Protein AF-A0A8D7A5M5-F1 (afdb_monomer)

Radiu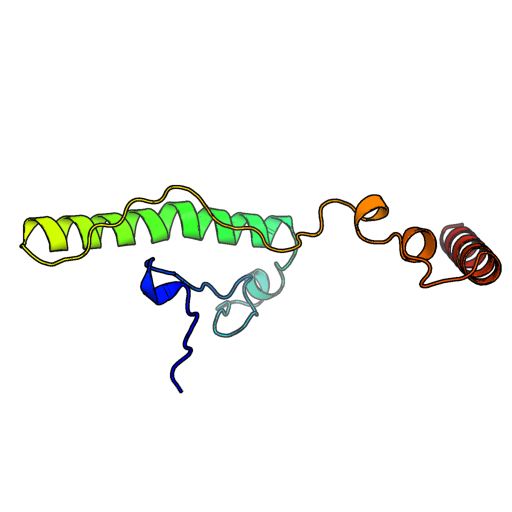s of gyration: 21.8 Å; Cα contacts (8 Å, |Δi|>4): 55; chains: 1; bounding box: 46×29×63 Å

Foldseek 3Di:
DDDPPDPVVPDDDDDDADDAVGDPHHDPDVVLNVPDDPVSRVVSVVCCVPPVVVVVQVVQVVCVVVVHDDHDDDPDDDDDLDCPDCVVSVPVVVVVNDDPVVVVVVVVVVVVVVD

pLDDT: mean 77.0, std 8.0, range [56.06, 89.31]

Organism: Musa acuminata subsp. malaccensis (NCBI:txid214687)

Solvent-accessible surface area (backbone atoms only — not comparable to full-atom values): 7496 Å² total; per-residue (Å²): 138,88,68,96,83,49,65,69,80,82,42,93,80,86,87,79,62,64,44,63,73,27,89,89,29,71,56,94,49,68,72,64,51,67,54,72,46,74,68,50,36,50,48,53,51,48,49,43,60,66,53,50,47,54,50,53,51,49,55,40,50,55,36,42,78,70,73,40,84,76,90,88,79,90,86,80,80,90,78,80,87,68,89,83,42,66,78,76,70,64,39,51,54,85,69,66,76,48,52,76,70,58,52,51,53,53,54,53,50,55,56,60,76,76,108

Secondary structure (DSSP, 8-state):
---TT-GGGTS-------STTSTT---SSHHHHH--SHHHHHHHHHHIIIIIHHHHHHHHHHHHHTT-------------S----HHHH--TTTTTSS-HHHHHHHHHHHHHHT-

Structure (mmCIF, N/CA/C/O backbone):
data_AF-A0A8D7A5M5-F1
#
_entry.id   AF-A0A8D7A5M5-F1
#
loop_
_atom_site.group_PDB
_atom_site.id
_atom_site.type_symbol
_atom_site.label_atom_id
_atom_site.label_alt_id
_atom_site.label_comp_id
_atom_site.label_asym_id
_atom_site.label_entity_id
_atom_site.label_seq_id
_atom_site.pdbx_PDB_ins_code
_atom_site.Cartn_x
_atom_site.Cartn_y
_atom_site.Cartn_z
_atom_site.occupancy
_atom_site.B_iso_or_equiv
_atom_site.auth_seq_id
_atom_site.auth_comp_id
_atom_site.auth_asym_id
_atom_site.auth_atom_id
_atom_site.pdbx_PDB_model_num
ATOM 1 N N . MET A 1 1 ? -13.790 19.376 2.362 1.00 57.03 1 MET A N 1
ATOM 2 C CA . MET A 1 1 ? -14.578 19.011 1.162 1.00 57.03 1 MET A CA 1
ATOM 3 C C . MET A 1 1 ? -15.134 17.609 1.356 1.00 57.03 1 MET A C 1
ATOM 5 O O . MET A 1 1 ? -14.423 16.769 1.888 1.00 57.03 1 MET A O 1
ATOM 9 N N . TYR A 1 2 ? -16.392 17.369 0.991 1.00 69.62 2 TYR A N 1
ATOM 10 C CA . TYR A 1 2 ? -17.053 16.063 1.104 1.00 69.62 2 TYR A CA 1
ATOM 11 C C . TYR A 1 2 ? -17.098 15.387 -0.272 1.00 69.62 2 TYR A C 1
ATOM 13 O O . TYR A 1 2 ? -17.472 16.037 -1.246 1.00 69.62 2 TYR A O 1
ATOM 21 N N . HIS A 1 3 ? -16.751 14.099 -0.358 1.00 74.81 3 HIS A N 1
ATOM 22 C CA . HIS A 1 3 ? -16.850 13.325 -1.601 1.00 74.81 3 HIS A CA 1
ATOM 23 C C . HIS A 1 3 ? -18.068 12.392 -1.599 1.00 74.81 3 HIS A C 1
ATOM 25 O O . HIS A 1 3 ? -18.227 11.526 -0.735 1.00 74.81 3 HIS A O 1
ATOM 31 N N . GLN A 1 4 ? -18.919 12.537 -2.619 1.00 81.12 4 GLN A N 1
ATOM 32 C CA . GLN A 1 4 ? -20.206 11.842 -2.722 1.00 81.12 4 GLN A CA 1
ATOM 33 C C . GLN A 1 4 ? -20.087 10.326 -2.962 1.00 81.12 4 GLN A C 1
ATOM 35 O O . GLN A 1 4 ? -21.009 9.597 -2.604 1.00 81.12 4 GLN A O 1
ATOM 40 N N . TYR A 1 5 ? -18.950 9.835 -3.455 1.00 84.31 5 TYR 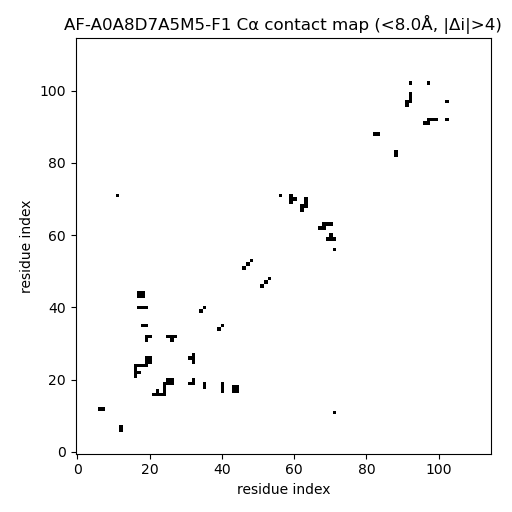A N 1
ATOM 41 C CA . TYR A 1 5 ? -18.725 8.413 -3.758 1.00 84.31 5 TYR A CA 1
ATOM 42 C C . TYR A 1 5 ? -17.586 7.790 -2.933 1.00 84.31 5 TYR A C 1
ATOM 44 O O . TYR A 1 5 ? -16.945 6.838 -3.365 1.00 84.31 5 TYR A O 1
ATOM 52 N N . SER A 1 6 ? -17.313 8.335 -1.742 1.00 82.06 6 SER A N 1
ATOM 53 C CA . SER A 1 6 ? -16.240 7.830 -0.879 1.00 82.06 6 SER A CA 1
ATOM 54 C C . SER A 1 6 ? -16.489 6.391 -0.416 1.00 82.06 6 SER A C 1
ATOM 56 O O . SER A 1 6 ? -17.569 6.070 0.083 1.00 82.06 6 SER A O 1
ATOM 58 N N . TRP A 1 7 ? -15.454 5.552 -0.479 1.00 75.62 7 TRP A N 1
ATOM 59 C CA . TRP A 1 7 ? -15.478 4.183 0.054 1.00 75.62 7 TRP A CA 1
ATOM 60 C C . TRP A 1 7 ? -15.656 4.144 1.573 1.00 75.62 7 TRP A C 1
ATOM 62 O O . TRP A 1 7 ? -16.175 3.164 2.113 1.00 75.62 7 TRP A O 1
ATOM 72 N N . THR A 1 8 ? -15.333 5.247 2.256 1.00 78.94 8 THR A N 1
ATOM 73 C CA . THR A 1 8 ? -15.564 5.397 3.698 1.00 78.94 8 THR A CA 1
ATOM 74 C C . THR A 1 8 ? -17.046 5.420 4.081 1.00 78.94 8 THR A C 1
ATOM 76 O O . THR A 1 8 ? -17.377 5.290 5.254 1.00 78.94 8 THR A O 1
ATOM 79 N N . LYS A 1 9 ? -17.963 5.552 3.108 1.00 71.62 9 LYS A N 1
ATOM 80 C CA . LYS A 1 9 ? -19.413 5.447 3.342 1.00 71.62 9 LYS A CA 1
ATOM 81 C C . LYS A 1 9 ? -19.872 4.031 3.680 1.00 71.62 9 LYS A C 1
ATOM 83 O O . LYS A 1 9 ? -20.906 3.875 4.319 1.00 71.62 9 LYS A O 1
ATOM 88 N N . PHE A 1 10 ? -19.133 3.021 3.226 1.00 72.56 10 PHE A N 1
ATOM 89 C CA . PHE A 1 10 ? -19.533 1.614 3.323 1.00 72.56 10 PHE A CA 1
ATOM 90 C C . PHE A 1 10 ? -18.458 0.731 3.968 1.00 72.56 10 PHE A C 1
ATOM 92 O O . PHE A 1 10 ? -18.700 -0.449 4.210 1.00 72.56 10 PHE A O 1
ATOM 99 N N . SER A 1 11 ? -17.273 1.282 4.244 1.00 70.31 11 SER A N 1
ATOM 100 C CA . SER A 1 11 ? -16.154 0.557 4.844 1.00 70.31 11 SER A CA 1
ATOM 101 C C . SER A 1 11 ? -15.287 1.466 5.711 1.00 70.31 11 SER A C 1
ATOM 103 O O . SER A 1 11 ? -15.203 2.670 5.482 1.00 70.31 11 SER A O 1
ATOM 105 N N . SER A 1 12 ? -14.605 0.883 6.694 1.00 75.19 12 SER A N 1
ATOM 106 C CA . SER A 1 12 ? -13.477 1.541 7.352 1.00 75.19 12 SER A CA 1
ATOM 107 C C . SER A 1 12 ? -12.241 1.384 6.470 1.00 75.19 12 SER A C 1
ATOM 109 O O . SER A 1 12 ? -11.870 0.260 6.138 1.00 75.19 12 SER A O 1
ATOM 111 N N . VAL A 1 13 ? -11.600 2.495 6.103 1.00 78.50 13 VAL A N 1
ATOM 112 C CA . VAL A 1 13 ? -10.406 2.506 5.245 1.00 78.50 13 VAL A CA 1
ATOM 113 C C . VAL A 1 13 ? -9.224 3.048 6.042 1.00 78.50 13 VAL A C 1
ATOM 115 O O . VAL A 1 13 ? -9.347 4.087 6.689 1.00 78.50 13 VAL A O 1
ATOM 118 N N . ILE A 1 14 ? -8.089 2.351 5.990 1.00 78.56 14 ILE A N 1
ATOM 119 C CA . ILE A 1 14 ? -6.816 2.807 6.556 1.00 78.56 14 ILE A CA 1
ATOM 120 C C . ILE A 1 14 ? -5.906 3.171 5.385 1.00 78.56 14 ILE A C 1
ATOM 122 O O . ILE A 1 14 ? -5.625 2.324 4.540 1.00 78.56 14 ILE A O 1
ATOM 126 N N . PHE A 1 15 ? -5.466 4.427 5.340 1.00 83.62 15 PHE A N 1
ATOM 127 C CA . PHE A 1 15 ? -4.461 4.898 4.392 1.00 83.62 15 PHE A CA 1
ATOM 128 C C . PHE A 1 15 ? -3.093 4.834 5.062 1.00 83.62 15 PHE A C 1
ATOM 130 O O . PHE A 1 15 ? -2.954 5.247 6.215 1.00 83.62 15 PHE A O 1
ATOM 137 N N . VAL A 1 16 ? -2.109 4.282 4.359 1.00 83.12 16 VAL A N 1
ATOM 138 C CA . VAL A 1 16 ? -0.757 4.075 4.880 1.00 83.12 16 VAL A CA 1
ATOM 139 C C . VAL A 1 16 ? 0.223 4.635 3.861 1.00 83.12 16 VAL A C 1
ATOM 141 O O . VAL A 1 16 ? 0.230 4.183 2.719 1.00 83.12 16 VAL A O 1
ATOM 144 N N . ASP A 1 17 ? 1.034 5.606 4.276 1.00 84.88 17 ASP A N 1
ATOM 145 C CA . ASP A 1 17 ? 2.122 6.129 3.454 1.00 84.88 17 ASP A CA 1
ATOM 146 C C . ASP A 1 17 ? 3.320 5.176 3.551 1.00 84.88 17 ASP A C 1
ATOM 148 O O . ASP A 1 17 ? 3.871 4.961 4.632 1.00 84.88 17 ASP A O 1
ATOM 152 N N . ILE A 1 18 ? 3.707 4.575 2.430 1.00 83.88 18 ILE A N 1
ATOM 153 C CA . ILE A 1 18 ? 4.789 3.589 2.319 1.00 83.88 18 ILE A CA 1
ATOM 154 C C . ILE A 1 18 ? 5.450 3.695 0.937 1.00 83.88 18 ILE A C 1
ATOM 156 O O . ILE A 1 18 ? 4.770 4.069 -0.021 1.00 83.88 18 ILE A O 1
ATOM 160 N N . PRO A 1 19 ? 6.726 3.295 0.800 1.00 87.38 19 PRO A N 1
ATOM 161 C CA . PRO A 1 19 ? 7.659 2.951 1.877 1.00 87.38 19 PRO A CA 1
ATOM 162 C C . PRO A 1 19 ? 8.126 4.201 2.636 1.00 87.38 19 PRO A C 1
ATOM 164 O O . PRO A 1 19 ? 7.652 5.317 2.396 1.00 87.38 19 PRO A O 1
ATOM 167 N N . VAL A 1 20 ? 9.060 4.014 3.565 1.00 84.62 20 VAL A N 1
ATOM 168 C CA . VAL A 1 20 ? 9.793 5.112 4.201 1.00 84.62 20 VAL A CA 1
ATOM 169 C C . VAL A 1 20 ? 10.280 6.134 3.159 1.00 84.62 20 VAL A C 1
ATOM 171 O O . VAL A 1 20 ? 10.726 5.767 2.075 1.00 84.62 20 VAL A O 1
ATOM 174 N N . GLY A 1 21 ? 10.121 7.424 3.458 1.00 82.38 21 GLY A N 1
ATOM 175 C CA . GLY A 1 21 ? 10.366 8.522 2.517 1.00 82.38 21 GLY A CA 1
ATOM 176 C C . GLY A 1 21 ? 9.131 8.980 1.726 1.00 82.38 21 GLY A C 1
ATOM 177 O O . GLY A 1 21 ? 9.197 10.010 1.059 1.00 82.38 21 GLY A O 1
ATOM 178 N N . THR A 1 22 ? 7.995 8.276 1.818 1.00 84.12 22 THR A N 1
ATOM 179 C CA . THR A 1 22 ? 6.729 8.673 1.173 1.00 84.12 22 THR A CA 1
ATOM 180 C C . THR A 1 22 ? 5.824 9.430 2.143 1.00 84.12 22 THR A C 1
ATOM 182 O O . THR A 1 22 ? 5.596 8.975 3.262 1.00 84.12 22 THR A O 1
ATOM 185 N N . GLY A 1 23 ? 5.257 10.560 1.707 1.00 87.50 23 GLY A N 1
ATOM 186 C CA . GLY A 1 23 ? 4.266 11.314 2.482 1.00 87.50 23 GLY A CA 1
ATOM 187 C C . GLY A 1 23 ? 4.795 11.730 3.856 1.00 87.50 23 GLY A C 1
ATOM 188 O O . GLY A 1 23 ? 5.762 12.486 3.947 1.00 87.50 23 GLY A O 1
ATOM 189 N N . PHE A 1 24 ? 4.159 11.235 4.918 1.00 87.44 24 PHE A N 1
ATOM 190 C CA . PHE A 1 24 ? 4.578 11.491 6.303 1.00 87.44 24 PHE A CA 1
ATOM 191 C C . PHE A 1 24 ? 5.457 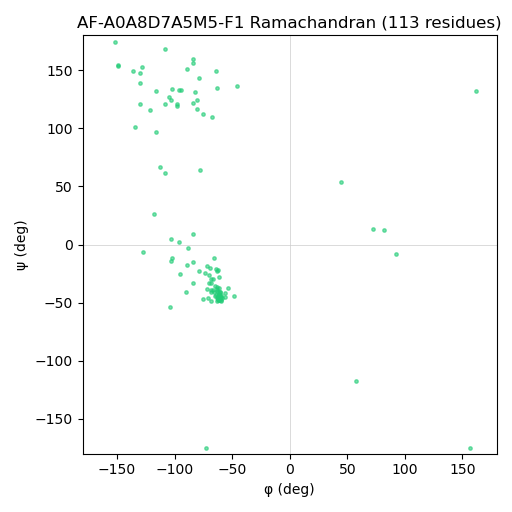10.389 6.921 1.00 87.44 24 PHE A C 1
ATOM 193 O O . PHE A 1 24 ? 5.830 10.499 8.091 1.00 87.44 24 PHE A O 1
ATOM 200 N N . SER A 1 25 ? 5.799 9.338 6.174 1.00 85.25 25 SER A N 1
ATOM 201 C CA . SER A 1 25 ? 6.644 8.241 6.658 1.00 85.25 25 SER A CA 1
ATOM 202 C C . SER A 1 25 ? 8.127 8.584 6.524 1.00 85.25 25 SER A C 1
ATOM 204 O O . SER A 1 25 ? 8.618 8.822 5.424 1.00 85.25 25 SER A O 1
ATOM 206 N N . PHE A 1 26 ? 8.868 8.571 7.638 1.00 86.00 26 PHE A N 1
ATOM 207 C CA . PHE A 1 26 ? 10.295 8.913 7.679 1.00 86.00 26 PHE A CA 1
ATOM 208 C C . PHE A 1 26 ? 11.106 7.942 8.545 1.00 86.00 26 PHE A C 1
ATOM 210 O O . PHE A 1 26 ? 10.615 7.399 9.536 1.00 86.00 26 PHE A O 1
ATOM 217 N N . ALA A 1 27 ? 12.369 7.755 8.169 1.00 85.25 27 ALA A N 1
ATOM 218 C CA . ALA A 1 27 ? 13.366 7.021 8.937 1.00 85.25 27 ALA A CA 1
ATOM 219 C C . ALA A 1 27 ? 14.098 7.967 9.895 1.00 85.25 27 ALA A C 1
ATOM 221 O O . ALA A 1 27 ? 14.231 9.164 9.634 1.00 85.25 27 ALA A O 1
ATOM 222 N N . LYS A 1 28 ? 14.570 7.433 11.023 1.00 85.94 28 LYS A N 1
ATOM 223 C CA . LYS A 1 28 ? 15.361 8.204 11.998 1.00 85.94 28 LYS A CA 1
ATOM 224 C C . LYS A 1 28 ? 16.860 8.170 11.707 1.00 85.94 28 LYS A C 1
ATOM 226 O O . LYS A 1 28 ? 17.585 9.014 12.225 1.00 85.94 28 LYS A O 1
ATOM 231 N N . ASP A 1 29 ? 17.309 7.215 10.905 1.00 85.38 29 ASP A N 1
ATOM 232 C CA . ASP A 1 29 ? 18.696 7.025 10.504 1.00 85.38 29 ASP A CA 1
ATOM 233 C C . ASP A 1 29 ? 18.799 6.928 8.978 1.00 85.38 29 ASP A C 1
ATOM 235 O O . ASP A 1 29 ? 17.846 6.559 8.295 1.00 85.38 29 ASP A O 1
ATOM 239 N N . SER A 1 30 ? 19.958 7.302 8.436 1.00 76.06 30 SER A N 1
ATOM 240 C CA . SER A 1 30 ? 20.170 7.341 6.986 1.00 76.06 30 SER A CA 1
ATOM 241 C C . SER A 1 30 ? 20.174 5.950 6.356 1.00 76.06 30 SER A C 1
ATOM 243 O O . SER A 1 30 ? 19.693 5.791 5.245 1.00 76.06 30 SER A O 1
ATOM 245 N N . ALA A 1 31 ? 20.650 4.930 7.076 1.00 74.69 31 ALA A N 1
ATOM 246 C CA . ALA A 1 31 ? 20.719 3.568 6.554 1.00 74.69 31 ALA A CA 1
ATOM 247 C C . ALA A 1 31 ? 19.323 3.013 6.222 1.00 74.69 31 ALA A C 1
ATOM 249 O O . ALA A 1 31 ? 19.115 2.487 5.136 1.00 74.69 31 ALA A O 1
ATOM 250 N N . SER A 1 32 ? 18.347 3.197 7.113 1.00 70.31 32 SER A N 1
ATOM 251 C CA . SER A 1 32 ? 16.956 2.806 6.852 1.00 70.31 32 SER A CA 1
ATOM 252 C C . SER A 1 32 ? 16.238 3.728 5.865 1.00 70.31 32 SER A C 1
ATOM 254 O O . SER A 1 32 ? 15.300 3.282 5.209 1.00 70.31 32 SER A O 1
ATOM 256 N N . ALA A 1 33 ? 16.670 4.986 5.724 1.00 69.62 33 ALA A N 1
ATOM 257 C CA . ALA A 1 33 ? 16.161 5.895 4.695 1.00 69.62 33 ALA A CA 1
ATOM 258 C C . ALA A 1 33 ? 16.612 5.499 3.279 1.00 69.62 33 ALA A C 1
ATOM 260 O O . ALA A 1 33 ? 15.858 5.702 2.332 1.00 69.62 33 ALA A O 1
ATOM 261 N N . ASP A 1 34 ? 17.812 4.931 3.146 1.00 72.00 34 ASP A N 1
ATOM 262 C CA . ASP A 1 34 ? 18.380 4.489 1.867 1.00 72.00 34 ASP A CA 1
ATOM 263 C C . ASP A 1 34 ? 17.894 3.078 1.465 1.00 72.00 34 ASP A C 1
ATOM 265 O O . ASP A 1 34 ? 17.991 2.688 0.299 1.00 72.00 34 ASP A O 1
ATOM 269 N N . GLU A 1 35 ? 17.312 2.312 2.398 1.00 71.06 35 GLU A N 1
ATOM 270 C CA . GLU A 1 35 ? 16.696 1.002 2.143 1.00 71.06 35 GLU A CA 1
ATOM 271 C C . GLU A 1 35 ? 15.300 1.121 1.503 1.00 71.06 35 GLU A C 1
ATOM 273 O O . GLU A 1 35 ? 14.280 0.680 2.046 1.00 71.06 35 GLU A O 1
ATOM 278 N N . VAL A 1 36 ? 15.246 1.670 0.290 1.00 68.94 36 VAL A N 1
ATOM 279 C CA . VAL A 1 36 ? 14.018 1.776 -0.512 1.00 68.94 36 VAL A CA 1
ATOM 280 C C . VAL A 1 36 ? 14.160 0.941 -1.785 1.00 68.94 36 VAL A C 1
ATOM 282 O O . VAL A 1 36 ? 14.731 1.367 -2.783 1.00 68.94 36 VAL A O 1
ATOM 285 N N . GLY A 1 37 ? 13.630 -0.280 -1.745 1.00 78.75 37 GLY A N 1
ATOM 286 C CA . GLY A 1 37 ? 13.502 -1.182 -2.890 1.00 78.75 37 GLY A CA 1
ATOM 287 C C . GLY A 1 37 ? 12.313 -2.123 -2.706 1.00 78.75 37 GLY A C 1
ATOM 288 O O . GLY A 1 37 ? 11.686 -2.129 -1.644 1.00 78.75 37 GLY A O 1
ATOM 289 N N . ASP A 1 38 ? 11.986 -2.931 -3.714 1.00 79.62 38 ASP A N 1
ATOM 290 C CA . ASP A 1 38 ? 10.783 -3.781 -3.687 1.00 79.62 38 ASP A CA 1
ATOM 291 C C . ASP A 1 38 ? 10.744 -4.706 -2.464 1.00 79.62 38 ASP A C 1
ATOM 293 O O . ASP A 1 38 ? 9.709 -4.847 -1.809 1.00 79.62 38 ASP A O 1
ATOM 297 N N . MET A 1 39 ? 11.889 -5.299 -2.110 1.00 79.12 39 MET A N 1
ATOM 298 C CA . MET A 1 39 ? 11.998 -6.204 -0.967 1.00 79.12 39 MET A CA 1
ATOM 299 C C . MET A 1 39 ? 11.830 -5.471 0.369 1.00 79.12 39 MET A C 1
ATOM 301 O O . MET A 1 39 ? 11.032 -5.909 1.196 1.00 79.12 39 MET A O 1
ATOM 305 N N . SER A 1 40 ? 12.527 -4.349 0.583 1.00 81.00 40 SER A N 1
ATOM 306 C CA . SER A 1 40 ? 12.420 -3.587 1.836 1.00 81.00 40 SER A CA 1
ATOM 307 C C . SER A 1 40 ? 11.034 -2.958 1.996 1.00 81.00 40 SER A C 1
ATOM 309 O O . SER A 1 40 ? 10.448 -3.030 3.074 1.00 81.00 40 SER A O 1
ATOM 311 N N . SER A 1 41 ? 10.449 -2.445 0.911 1.00 82.00 41 SER A N 1
ATOM 312 C CA . SER A 1 41 ? 9.082 -1.909 0.887 1.00 82.00 41 SER A CA 1
ATOM 313 C C . SER A 1 41 ? 8.055 -2.992 1.218 1.00 82.00 41 SER A C 1
ATOM 315 O O . SER A 1 41 ? 7.175 -2.782 2.053 1.00 82.00 41 SER A O 1
ATOM 317 N N . SER A 1 42 ? 8.199 -4.186 0.633 1.00 82.81 42 SER A N 1
ATOM 318 C CA . SER A 1 42 ? 7.333 -5.334 0.934 1.00 82.81 42 SER A CA 1
ATOM 319 C C . SER A 1 42 ? 7.463 -5.790 2.388 1.00 82.81 42 SER A C 1
ATOM 321 O O . SER A 1 42 ? 6.459 -6.123 3.019 1.00 82.81 42 SER A O 1
ATOM 323 N N . LEU A 1 43 ? 8.674 -5.766 2.953 1.00 84.38 43 LEU A N 1
ATOM 324 C CA . LEU A 1 43 ? 8.900 -6.073 4.367 1.00 84.38 43 LEU A CA 1
ATOM 325 C C . LEU A 1 43 ? 8.257 -5.030 5.288 1.00 84.38 43 LEU A C 1
ATOM 327 O O . LEU A 1 43 ? 7.631 -5.411 6.274 1.00 84.38 43 LEU A O 1
ATOM 331 N N . GLN A 1 44 ? 8.329 -3.739 4.952 1.00 83.38 44 GLN A N 1
ATOM 332 C CA . GLN A 1 44 ? 7.646 -2.679 5.706 1.00 83.38 44 GLN A CA 1
ATOM 333 C C . GLN A 1 44 ? 6.117 -2.854 5.675 1.00 83.38 44 GLN A C 1
ATOM 335 O O . GLN A 1 44 ? 5.459 -2.723 6.710 1.00 83.38 44 GLN A O 1
ATOM 340 N N . VAL A 1 45 ? 5.545 -3.221 4.521 1.00 83.94 45 VAL A N 1
ATOM 341 C CA . VAL A 1 45 ? 4.115 -3.565 4.397 1.00 83.94 45 VAL A CA 1
ATOM 342 C C . VAL A 1 45 ? 3.764 -4.766 5.266 1.00 83.94 45 VAL A C 1
ATOM 344 O O . VAL A 1 45 ? 2.781 -4.727 6.007 1.00 83.94 45 VAL A O 1
ATOM 347 N N . TYR A 1 46 ? 4.565 -5.827 5.199 1.00 84.00 46 TYR A N 1
ATOM 348 C CA . TYR A 1 46 ? 4.356 -7.029 5.996 1.00 84.00 46 TYR A CA 1
ATOM 349 C C . TYR A 1 46 ? 4.394 -6.723 7.498 1.00 84.00 46 TYR A C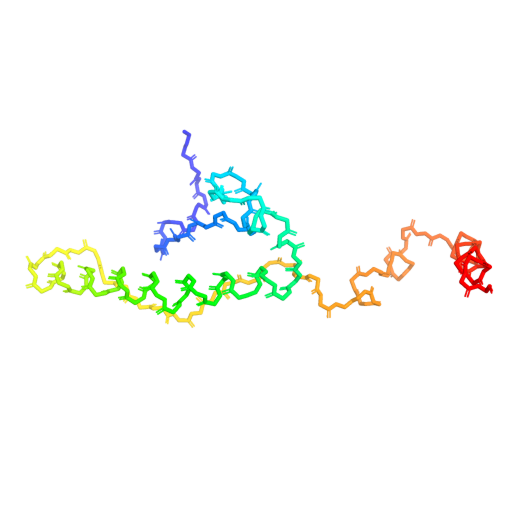 1
ATOM 351 O O . TYR A 1 46 ? 3.508 -7.147 8.242 1.00 84.00 46 TYR A O 1
ATOM 359 N N . ASP A 1 47 ? 5.369 -5.936 7.949 1.00 85.19 47 ASP A N 1
ATOM 360 C CA . ASP A 1 47 ? 5.480 -5.509 9.342 1.00 85.19 47 ASP A CA 1
ATOM 361 C C . ASP A 1 47 ? 4.267 -4.685 9.784 1.00 85.19 47 ASP A C 1
ATOM 363 O O . ASP A 1 47 ? 3.702 -4.933 10.853 1.00 85.19 47 ASP A O 1
ATOM 367 N N . PHE A 1 48 ? 3.803 -3.754 8.949 1.00 84.50 48 PHE A N 1
ATOM 368 C CA . PHE A 1 48 ? 2.587 -2.994 9.225 1.00 84.50 48 PHE A CA 1
ATOM 369 C C . PHE A 1 48 ? 1.360 -3.913 9.361 1.00 84.50 48 PHE A C 1
ATOM 371 O O . PHE A 1 48 ? 0.599 -3.810 10.330 1.00 84.50 48 PHE A O 1
ATOM 378 N N . LEU A 1 49 ? 1.179 -4.846 8.423 1.00 83.50 49 LEU A N 1
ATOM 379 C CA . LEU A 1 49 ? 0.046 -5.773 8.411 1.00 83.50 49 LEU A CA 1
ATOM 380 C C . LEU A 1 49 ? 0.089 -6.793 9.556 1.00 83.50 49 LEU A C 1
ATOM 382 O O . LEU A 1 49 ? -0.966 -7.229 10.007 1.00 83.50 49 LEU A O 1
ATOM 386 N N . THR A 1 50 ? 1.267 -7.178 10.045 1.00 76.75 50 THR A N 1
ATOM 387 C CA . THR A 1 50 ? 1.402 -8.198 11.102 1.00 76.75 50 THR A CA 1
ATOM 388 C C . THR A 1 50 ? 1.506 -7.624 12.509 1.00 76.75 50 THR A C 1
ATOM 390 O O . THR A 1 50 ? 1.128 -8.300 13.465 1.00 76.75 50 THR A O 1
ATOM 393 N N . LYS A 1 51 ? 1.969 -6.381 12.669 1.00 82.50 51 LYS A N 1
ATOM 394 C CA . LYS A 1 51 ? 2.115 -5.738 13.986 1.00 82.50 51 LYS A CA 1
ATOM 395 C C . LYS A 1 51 ? 1.005 -4.723 14.235 1.00 82.50 51 LYS A C 1
ATOM 397 O O . LYS A 1 51 ? 0.295 -4.809 15.238 1.00 82.50 51 LYS A O 1
ATOM 402 N N . THR A 1 52 ? 0.824 -3.780 13.313 1.00 80.94 52 THR A N 1
ATOM 403 C CA . THR A 1 52 ? -0.096 -2.650 13.502 1.00 80.94 52 THR A CA 1
ATOM 404 C C . THR A 1 52 ? -1.547 -3.079 13.345 1.00 80.94 52 THR A C 1
ATOM 406 O O . THR A 1 52 ? -2.370 -2.759 14.202 1.00 80.94 52 THR A O 1
ATOM 409 N N . VAL A 1 53 ? -1.881 -3.842 12.299 1.00 80.50 53 VAL A N 1
ATOM 410 C CA . VAL A 1 53 ? -3.275 -4.248 12.049 1.00 80.50 53 VAL A CA 1
ATOM 411 C C . VAL A 1 53 ? -3.849 -5.113 13.184 1.00 80.50 53 VAL A C 1
ATOM 413 O O . VAL A 1 53 ? -4.940 -4.781 13.653 1.00 80.50 53 VAL A O 1
ATOM 416 N N . PRO A 1 54 ? -3.158 -6.145 13.715 1.00 75.81 54 PRO A N 1
ATOM 417 C CA . PRO A 1 54 ? -3.676 -6.916 14.846 1.00 75.81 54 PRO A CA 1
ATOM 418 C C . PRO A 1 54 ? -3.795 -6.092 16.129 1.00 75.81 54 PRO A C 1
ATOM 420 O O . PRO A 1 54 ? -4.761 -6.263 16.872 1.00 75.81 54 PRO A O 1
ATOM 423 N N . LEU A 1 55 ? -2.868 -5.160 16.381 1.00 81.00 55 LEU A N 1
ATOM 424 C CA . LEU A 1 55 ? -2.962 -4.245 17.521 1.00 81.00 55 LEU A CA 1
ATOM 425 C C . LEU A 1 55 ? -4.202 -3.347 17.412 1.00 81.00 55 LEU A C 1
ATOM 427 O O . LEU A 1 55 ? -4.972 -3.238 18.367 1.00 81.00 55 LEU A O 1
ATOM 431 N N . VAL A 1 56 ? -4.423 -2.739 16.245 1.00 78.38 56 VAL A N 1
ATOM 432 C CA . VAL A 1 56 ? -5.611 -1.917 15.974 1.00 78.38 56 VAL A CA 1
ATOM 433 C C . VAL A 1 56 ? -6.881 -2.759 16.118 1.00 78.38 56 VAL A C 1
ATOM 435 O O . VAL A 1 56 ? -7.818 -2.334 16.793 1.00 78.38 56 VAL A O 1
ATOM 438 N N . ALA A 1 57 ? -6.900 -3.980 15.580 1.00 74.00 57 ALA A N 1
ATOM 439 C CA . ALA A 1 57 ? -8.024 -4.903 15.723 1.00 74.00 57 ALA A CA 1
ATOM 440 C C . ALA A 1 57 ? -8.306 -5.265 17.194 1.00 74.00 57 ALA A C 1
ATOM 442 O O . ALA A 1 57 ? -9.465 -5.278 17.611 1.00 74.00 57 ALA A O 1
ATOM 443 N N . HIS A 1 58 ? -7.270 -5.493 18.006 1.00 75.88 58 HIS A N 1
ATOM 444 C CA . HIS A 1 58 ? -7.405 -5.761 19.443 1.00 75.88 58 HIS A CA 1
ATOM 445 C C . HIS A 1 58 ? -7.985 -4.569 20.209 1.00 75.88 58 HIS A C 1
ATOM 447 O O . HIS A 1 58 ? -8.877 -4.732 21.044 1.00 75.88 58 HIS A O 1
ATOM 453 N N . LEU A 1 59 ? -7.517 -3.354 19.913 1.00 79.19 59 LEU A N 1
ATOM 454 C CA . LEU A 1 59 ? -8.050 -2.128 20.516 1.00 79.19 59 LEU A CA 1
ATOM 455 C C . LEU A 1 59 ? -9.523 -1.916 20.146 1.00 79.19 59 LEU A C 1
ATOM 457 O O . LEU A 1 59 ? -10.328 -1.562 21.010 1.00 79.19 59 LEU A O 1
ATOM 461 N N . ILE A 1 60 ? -9.887 -2.205 18.896 1.00 72.50 60 ILE A N 1
ATOM 462 C CA . ILE A 1 60 ? -11.277 -2.184 18.433 1.00 72.50 60 ILE A CA 1
ATOM 463 C C . ILE A 1 60 ? -12.105 -3.242 19.177 1.00 72.50 60 ILE A C 1
ATOM 465 O O . ILE A 1 60 ? -13.164 -2.911 19.702 1.00 72.50 60 ILE A O 1
ATOM 469 N N . SER A 1 61 ? -11.610 -4.479 19.311 1.00 71.94 61 SER A N 1
ATOM 470 C CA . SER A 1 61 ? -12.271 -5.556 20.072 1.00 71.94 61 SER A CA 1
ATOM 471 C C . SER A 1 61 ? -12.547 -5.162 21.525 1.00 71.94 61 SER A C 1
ATOM 473 O O . SER A 1 61 ? -13.670 -5.320 22.008 1.00 71.94 61 SER A O 1
ATOM 475 N N . LYS A 1 62 ? -11.568 -4.560 22.211 1.00 79.62 62 LYS A N 1
ATOM 476 C CA . LYS A 1 62 ? -11.769 -4.009 23.561 1.00 79.62 62 LYS A CA 1
ATOM 477 C C . LYS A 1 62 ? -12.828 -2.906 23.586 1.00 79.62 62 LYS A C 1
ATOM 479 O O . LYS A 1 62 ? -13.644 -2.879 24.504 1.00 79.62 62 LYS A O 1
ATOM 484 N N . GLY A 1 63 ? -12.830 -2.021 22.588 1.00 73.62 63 GLY A N 1
ATOM 485 C CA . GLY A 1 63 ? -13.854 -0.990 22.420 1.00 73.62 63 GLY A CA 1
ATOM 486 C C . GLY A 1 63 ? -15.258 -1.581 22.282 1.00 73.62 63 GLY A C 1
ATOM 487 O O . GLY A 1 63 ? -16.163 -1.157 22.996 1.00 73.62 63 GLY A O 1
ATOM 488 N N . ILE A 1 64 ? -15.416 -2.610 21.449 1.00 69.88 64 ILE A N 1
ATOM 489 C CA . ILE A 1 64 ? -16.686 -3.319 21.229 1.00 69.88 64 ILE A CA 1
ATOM 490 C C . ILE A 1 64 ? -17.182 -3.984 22.508 1.00 69.88 64 ILE A C 1
ATOM 492 O O . ILE A 1 64 ? -18.346 -3.813 22.861 1.00 69.88 64 ILE A O 1
ATOM 496 N N . ASN A 1 65 ? -16.308 -4.691 23.231 1.00 76.94 65 ASN A N 1
ATOM 497 C CA . ASN A 1 65 ? -16.662 -5.316 24.509 1.00 76.94 65 ASN A CA 1
ATOM 498 C C . ASN A 1 65 ? -17.084 -4.276 25.561 1.00 76.94 65 ASN A C 1
ATOM 500 O O . ASN A 1 65 ? -17.897 -4.572 26.430 1.00 76.94 65 ASN A O 1
ATOM 504 N N . ALA A 1 66 ? -16.574 -3.046 25.454 1.00 83.25 66 ALA A N 1
ATOM 505 C CA . ALA A 1 66 ? -16.999 -1.897 26.250 1.00 83.25 66 ALA A CA 1
ATOM 506 C C . ALA A 1 66 ? -18.247 -1.174 25.688 1.00 83.25 66 ALA A C 1
ATOM 508 O O . ALA A 1 66 ? -18.583 -0.086 26.154 1.00 83.25 66 ALA A O 1
ATOM 509 N N . GLY A 1 67 ? -18.921 -1.737 24.678 1.00 73.12 67 GLY A N 1
ATOM 510 C CA . GLY A 1 67 ? -20.126 -1.186 24.051 1.00 73.12 67 GLY A CA 1
ATOM 511 C C . GLY A 1 67 ? -19.884 -0.104 22.990 1.00 73.12 67 GLY A C 1
ATOM 512 O O . GLY A 1 67 ? -20.831 0.573 22.593 1.00 73.12 67 GLY A O 1
ATOM 513 N N . LYS A 1 68 ? -18.643 0.091 22.517 1.00 64.81 68 LYS A N 1
ATOM 514 C CA . LYS A 1 68 ? -18.285 1.106 21.506 1.00 64.81 68 LYS A CA 1
ATOM 515 C C . LYS A 1 68 ? -18.212 0.496 20.098 1.00 64.81 68 LYS A C 1
ATOM 517 O O . LYS A 1 68 ? -17.404 -0.389 19.844 1.00 64.81 68 LYS A O 1
ATOM 522 N N . GLN A 1 69 ? -19.045 0.980 19.174 1.00 57.72 69 GLN A N 1
ATOM 523 C CA . GLN A 1 69 ? -19.053 0.581 17.753 1.00 57.72 69 GLN A CA 1
ATOM 524 C C . GLN A 1 69 ? -18.013 1.367 16.924 1.00 57.72 69 GLN A C 1
ATOM 526 O O . GLN A 1 69 ? -17.692 2.489 17.331 1.00 57.72 69 GLN A O 1
ATOM 531 N N . PRO A 1 70 ? -17.516 0.862 15.763 1.00 59.34 70 PRO A N 1
ATOM 532 C CA . PRO A 1 70 ? -17.945 -0.325 14.987 1.00 59.34 70 PRO A CA 1
ATOM 533 C C . PRO A 1 70 ? -16.996 -1.554 15.013 1.00 59.34 70 PRO A C 1
ATOM 535 O O . PRO A 1 70 ? -15.845 -1.465 15.430 1.00 59.34 70 PRO A O 1
ATOM 538 N N . LEU A 1 71 ? -17.489 -2.706 14.520 1.00 56.06 71 LEU A N 1
ATOM 539 C CA . LEU A 1 71 ? -16.767 -3.989 14.381 1.00 56.06 71 LEU A CA 1
ATOM 540 C C . LEU A 1 71 ? -15.892 -4.060 13.113 1.00 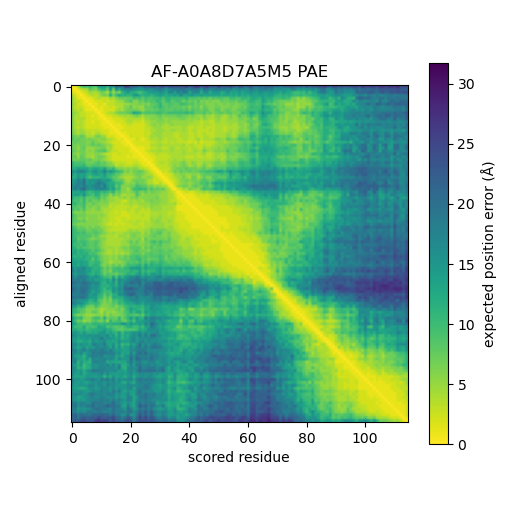56.06 71 LEU A C 1
ATOM 542 O O . LEU A 1 71 ? -16.385 -3.803 12.017 1.00 56.06 71 LEU A O 1
ATOM 546 N N . LEU A 1 72 ? -14.618 -4.466 13.242 1.00 59.53 72 LEU A N 1
ATOM 547 C CA . LEU A 1 72 ? -13.668 -4.609 12.124 1.00 59.53 72 LEU A CA 1
ATOM 548 C C . LEU A 1 72 ? -13.441 -6.093 11.767 1.00 59.53 72 LEU A C 1
ATOM 550 O O . LEU A 1 72 ? -13.079 -6.887 12.630 1.00 59.53 72 LEU A O 1
ATOM 554 N N . ASN A 1 73 ? -13.620 -6.460 10.494 1.00 57.22 73 ASN A N 1
ATOM 555 C CA . ASN A 1 73 ? -13.369 -7.804 9.956 1.00 57.22 73 ASN A CA 1
ATOM 556 C C . ASN A 1 73 ? -12.585 -7.686 8.637 1.00 57.22 73 ASN A C 1
ATOM 558 O O . ASN A 1 73 ? -13.165 -7.335 7.606 1.00 57.22 73 ASN A O 1
ATOM 562 N N . LEU A 1 74 ? -11.269 -7.924 8.677 1.00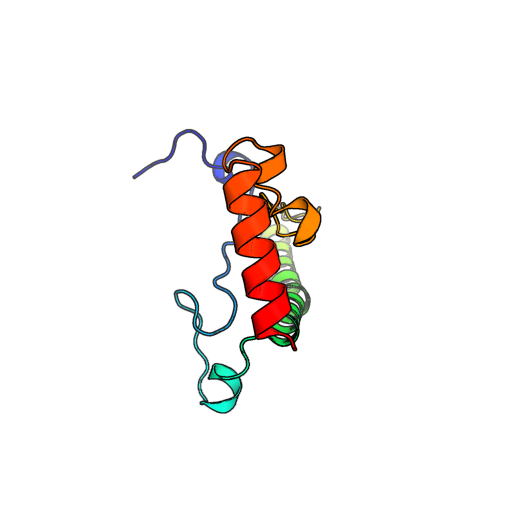 58.88 74 LEU A N 1
ATOM 563 C CA . LEU A 1 74 ? -10.394 -7.801 7.509 1.00 58.88 74 LEU A CA 1
ATOM 564 C C . LEU A 1 74 ? -10.598 -8.996 6.569 1.00 58.88 74 LEU A C 1
ATOM 566 O O . LEU A 1 74 ? -10.232 -10.119 6.900 1.00 58.88 74 LEU A O 1
ATOM 570 N N . LYS A 1 75 ? -11.163 -8.745 5.385 1.00 62.19 75 LYS A N 1
ATOM 571 C CA . LYS A 1 75 ? -11.412 -9.783 4.368 1.00 62.19 75 LYS A CA 1
ATOM 572 C C . LYS A 1 75 ? -10.408 -9.782 3.212 1.00 62.19 75 LYS A C 1
ATOM 574 O O . LYS A 1 75 ? -10.397 -10.721 2.427 1.00 62.19 75 LYS A O 1
ATOM 579 N N . GLY A 1 76 ? -9.586 -8.743 3.095 1.00 69.00 76 GLY A N 1
ATOM 580 C CA . GLY A 1 76 ? -8.612 -8.588 2.018 1.00 69.00 76 GLY A CA 1
ATOM 581 C C . GLY A 1 76 ? -8.232 -7.127 1.801 1.00 69.00 76 GLY A C 1
ATOM 582 O O . GLY A 1 76 ? -8.673 -6.250 2.547 1.00 69.00 76 GLY 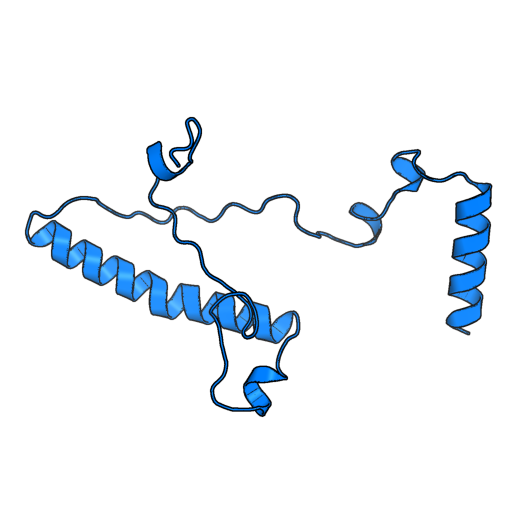A O 1
ATOM 583 N N . TYR A 1 77 ? -7.428 -6.880 0.770 1.00 71.38 77 TYR A N 1
ATOM 584 C CA . TYR A 1 77 ? -7.037 -5.547 0.321 1.00 71.38 77 TYR A CA 1
ATOM 585 C C . TYR A 1 77 ? -7.256 -5.430 -1.196 1.00 71.38 77 TYR A C 1
ATOM 587 O O . TYR A 1 77 ? -7.004 -6.391 -1.927 1.00 71.38 77 TYR A O 1
ATOM 595 N N . PRO A 1 78 ? -7.763 -4.291 -1.689 1.00 73.62 78 PRO A N 1
ATOM 596 C CA . PRO A 1 78 ? -7.881 -4.044 -3.116 1.00 73.62 78 PRO A CA 1
ATOM 597 C C . PRO A 1 78 ? -6.521 -3.641 -3.690 1.00 73.62 78 PRO A C 1
ATOM 599 O O . PRO A 1 78 ? -5.765 -2.906 -3.057 1.00 73.62 78 PRO A O 1
ATOM 602 N N . VAL A 1 79 ? -6.238 -4.080 -4.913 1.00 73.31 79 VAL A N 1
ATOM 603 C CA . VAL A 1 79 ? -5.076 -3.630 -5.683 1.00 73.31 79 VAL A CA 1
ATOM 604 C C . VAL A 1 79 ? -5.592 -3.028 -6.983 1.00 73.31 79 VAL A C 1
ATOM 606 O O . VAL A 1 79 ? -6.235 -3.716 -7.772 1.00 73.31 79 VAL A O 1
ATOM 609 N N . GLY A 1 80 ? -5.378 -1.727 -7.174 1.00 67.25 80 GLY A N 1
ATOM 610 C CA . GLY A 1 80 ? -5.809 -1.007 -8.370 1.00 67.25 80 GLY A CA 1
ATOM 611 C C . GLY A 1 80 ? -4.656 -0.869 -9.352 1.00 67.25 80 GLY A C 1
ATOM 612 O O . GLY A 1 80 ? -3.643 -0.280 -8.994 1.00 67.25 80 GLY A O 1
ATOM 613 N N . ASN A 1 81 ? -4.824 -1.398 -10.565 1.00 70.81 81 ASN A N 1
ATOM 614 C CA . ASN A 1 81 ? -3.850 -1.334 -11.663 1.00 70.81 81 ASN A CA 1
ATOM 615 C C . ASN A 1 81 ? -2.394 -1.624 -11.233 1.00 70.81 81 ASN A C 1
ATOM 617 O O . ASN A 1 81 ? -1.519 -0.789 -11.472 1.00 70.81 81 ASN A O 1
ATOM 621 N N . PRO A 1 82 ? -2.117 -2.760 -10.561 1.00 74.69 82 PRO A N 1
ATOM 622 C CA . PRO A 1 82 ? -0.748 -3.089 -10.193 1.00 74.69 82 PRO A CA 1
ATOM 623 C C . PRO A 1 82 ? 0.108 -3.311 -11.435 1.00 74.69 82 PRO A C 1
ATOM 625 O O . PRO A 1 82 ? -0.374 -3.837 -12.435 1.00 74.69 82 PRO A O 1
ATOM 628 N N . PHE A 1 83 ? 1.395 -2.995 -11.324 1.00 72.81 83 PHE A N 1
ATOM 629 C CA . PHE A 1 83 ? 2.388 -3.550 -12.230 1.00 72.81 83 PHE A CA 1
ATOM 630 C C . PHE A 1 83 ? 2.491 -5.059 -11.946 1.00 72.81 83 PHE A C 1
ATOM 632 O O . PHE A 1 83 ? 2.914 -5.473 -10.867 1.00 72.81 83 PHE A O 1
ATOM 639 N N . THR A 1 84 ? 2.008 -5.875 -12.874 1.00 72.44 84 THR A N 1
ATOM 640 C CA . THR A 1 84 ? 1.968 -7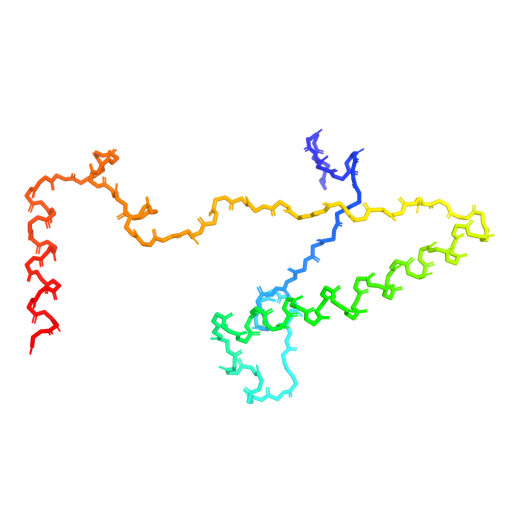.343 -12.815 1.00 72.44 84 THR A CA 1
ATOM 641 C C . THR A 1 84 ? 3.045 -8.009 -13.670 1.00 72.44 84 THR A C 1
ATOM 643 O O . THR A 1 84 ? 3.326 -9.196 -13.501 1.00 72.44 84 THR A O 1
ATOM 646 N N . GLY A 1 85 ? 3.682 -7.252 -14.559 1.00 72.00 85 GLY A N 1
ATOM 647 C CA . GLY A 1 85 ? 4.799 -7.684 -15.377 1.00 72.00 85 GLY A CA 1
ATOM 648 C C . GLY A 1 85 ? 4.999 -6.759 -16.570 1.00 72.00 85 GLY A C 1
ATOM 649 O O . GLY A 1 85 ? 4.077 -6.509 -17.341 1.00 72.00 85 GLY A O 1
ATOM 650 N N . GLU A 1 86 ? 6.246 -6.344 -16.787 1.00 68.50 86 GLU A N 1
ATOM 651 C CA . GLU A 1 86 ? 6.638 -5.366 -17.811 1.00 68.50 86 GLU A CA 1
ATOM 652 C C . GLU A 1 86 ? 6.046 -5.652 -19.196 1.00 68.50 86 GLU A C 1
ATOM 654 O O . GLU A 1 86 ? 5.492 -4.768 -19.835 1.00 68.50 86 GLU A O 1
ATOM 659 N N . LYS A 1 87 ? 6.073 -6.910 -19.646 1.00 65.25 87 LYS A N 1
ATOM 660 C CA . LYS A 1 87 ? 5.543 -7.290 -20.967 1.00 65.25 87 LYS A CA 1
ATOM 661 C C . LYS A 1 87 ? 4.026 -7.140 -21.094 1.00 65.25 87 LYS A C 1
ATOM 663 O O . LYS A 1 87 ? 3.531 -6.965 -22.205 1.00 65.25 87 LYS A O 1
ATOM 668 N N . VAL A 1 88 ? 3.299 -7.290 -19.990 1.00 67.50 88 VAL A N 1
ATOM 669 C CA . VAL A 1 88 ? 1.832 -7.237 -19.958 1.00 67.50 88 VAL A CA 1
ATOM 670 C C . VAL A 1 88 ? 1.369 -5.802 -19.723 1.00 67.50 88 VAL A C 1
ATOM 672 O O . VAL A 1 88 ? 0.451 -5.346 -20.402 1.00 67.50 88 VAL A O 1
ATOM 675 N N . ASP A 1 89 ? 2.043 -5.074 -18.831 1.00 70.19 89 ASP A N 1
ATOM 676 C CA . ASP A 1 89 ? 1.664 -3.708 -18.462 1.00 70.19 89 ASP A CA 1
ATOM 677 C C . ASP A 1 89 ? 2.215 -2.654 -19.435 1.00 70.19 89 ASP A C 1
ATOM 679 O O . ASP A 1 89 ? 1.561 -1.645 -19.695 1.00 70.19 89 ASP A O 1
ATOM 683 N N . MET A 1 90 ? 3.403 -2.879 -20.010 1.00 69.19 90 MET A N 1
ATOM 684 C CA . MET A 1 90 ? 4.072 -1.967 -20.945 1.00 69.19 90 MET A CA 1
ATOM 685 C C . MET A 1 90 ? 4.048 -2.520 -22.372 1.00 69.19 90 MET A C 1
ATOM 687 O O . MET A 1 90 ? 5.082 -2.725 -23.008 1.00 69.19 90 MET A O 1
ATOM 691 N N . ASN A 1 91 ? 2.843 -2.707 -22.914 1.00 71.81 91 ASN A N 1
ATOM 692 C CA . ASN A 1 91 ? 2.643 -2.978 -24.339 1.00 71.81 91 ASN A CA 1
ATOM 693 C C . ASN A 1 91 ? 1.916 -1.814 -25.046 1.00 71.81 91 ASN A C 1
ATOM 695 O O . ASN A 1 91 ? 0.784 -1.973 -25.515 1.00 71.81 91 ASN A O 1
ATOM 699 N N . PRO A 1 92 ? 2.552 -0.632 -25.161 1.00 70.12 92 PRO A N 1
ATOM 700 C CA . PRO A 1 92 ? 1.947 0.521 -25.828 1.00 70.12 92 PRO A CA 1
ATOM 701 C C . PRO A 1 92 ? 1.672 0.257 -27.315 1.00 70.12 92 PRO A C 1
ATOM 703 O O . PRO A 1 92 ? 0.808 0.900 -27.905 1.00 70.12 92 PRO A O 1
ATOM 706 N N . HIS A 1 93 ? 2.379 -0.702 -27.924 1.00 75.75 93 HIS A N 1
ATOM 707 C CA . HIS A 1 93 ? 2.152 -1.124 -29.305 1.00 75.75 93 HIS A CA 1
ATOM 708 C C . HIS A 1 93 ? 0.843 -1.906 -29.458 1.00 75.75 93 HIS A C 1
ATOM 710 O O . HIS A 1 93 ? 0.024 -1.560 -30.304 1.00 75.75 93 HIS A O 1
ATOM 716 N N . GLY A 1 94 ? 0.578 -2.869 -28.570 1.00 74.25 94 GLY A N 1
ATOM 717 C CA . GLY A 1 94 ? -0.704 -3.581 -28.512 1.00 74.25 94 GLY A CA 1
ATOM 718 C C . GLY A 1 94 ? -1.900 -2.672 -28.200 1.00 74.25 94 GLY A C 1
ATOM 719 O O . GLY A 1 94 ? -3.027 -3.001 -28.555 1.00 74.25 94 GLY A O 1
ATOM 720 N N . MET A 1 95 ? -1.652 -1.510 -27.590 1.00 81.56 95 MET A N 1
ATOM 721 C CA . MET A 1 95 ? -2.647 -0.456 -27.358 1.00 81.56 95 MET A CA 1
ATOM 722 C C . MET A 1 95 ? -2.766 0.552 -28.517 1.00 81.56 95 MET A C 1
ATOM 724 O O . MET A 1 95 ? -3.592 1.459 -28.451 1.00 81.56 95 MET A O 1
ATOM 728 N N . GLY A 1 96 ? -1.946 0.429 -29.566 1.00 81.31 96 GLY A N 1
ATOM 729 C CA . GLY A 1 96 ? -1.939 1.339 -30.717 1.00 81.31 96 GLY A CA 1
ATOM 730 C C . GLY A 1 96 ? -1.349 2.730 -30.443 1.00 81.31 96 GLY A C 1
ATOM 731 O O . GLY A 1 96 ? -1.524 3.631 -31.258 1.00 81.31 96 GLY A O 1
ATOM 732 N N . LEU A 1 97 ? -0.655 2.927 -29.317 1.00 84.88 97 LEU A N 1
ATOM 733 C CA . LEU A 1 97 ? -0.057 4.214 -28.932 1.00 84.88 97 LEU A CA 1
ATOM 734 C C . LEU A 1 97 ? 1.263 4.500 -29.663 1.00 84.88 97 LEU A C 1
ATOM 736 O O . LEU A 1 97 ? 1.667 5.656 -29.776 1.00 84.88 97 LEU A O 1
ATOM 740 N N . ILE A 1 98 ? 1.941 3.459 -30.156 1.00 85.81 98 ILE A N 1
ATOM 741 C CA . ILE A 1 98 ? 3.193 3.573 -30.914 1.00 85.81 98 ILE A CA 1
ATOM 742 C C . ILE A 1 98 ? 3.125 2.773 -32.216 1.00 85.81 98 ILE A C 1
ATOM 744 O O . ILE A 1 98 ? 2.493 1.722 -32.278 1.00 85.81 98 ILE A O 1
ATOM 748 N N . SER A 1 99 ? 3.804 3.263 -33.255 1.00 85.38 99 SER A N 1
ATOM 749 C CA . SER A 1 99 ? 3.864 2.604 -34.564 1.00 85.38 99 SER A CA 1
ATOM 750 C C . SER A 1 99 ? 4.945 1.519 -34.630 1.00 85.38 99 SER A C 1
ATOM 752 O O . SER A 1 99 ? 5.932 1.559 -33.890 1.00 85.38 99 SER A O 1
ATOM 754 N N . ASP A 1 100 ? 4.816 0.592 -35.586 1.00 87.56 100 ASP A N 1
ATOM 755 C CA . ASP A 1 100 ? 5.813 -0.458 -35.865 1.00 87.56 100 ASP A CA 1
ATOM 756 C C . ASP A 1 100 ? 7.222 0.106 -36.096 1.00 87.56 100 ASP A C 1
ATOM 758 O O . ASP A 1 100 ? 8.224 -0.489 -35.694 1.00 87.56 100 ASP A O 1
ATOM 762 N N . GLY A 1 101 ? 7.306 1.264 -36.761 1.00 88.62 101 GLY A N 1
ATOM 763 C CA . GLY A 1 101 ? 8.572 1.942 -37.032 1.00 88.62 101 GLY A CA 1
ATOM 764 C C . GLY A 1 101 ? 9.253 2.407 -35.748 1.00 88.62 101 GLY A C 1
ATOM 765 O O . GLY A 1 101 ? 10.446 2.167 -35.562 1.00 88.62 101 GLY A O 1
ATOM 766 N N . LEU A 1 102 ? 8.487 3.004 -34.832 1.00 84.69 102 LEU A N 1
ATOM 767 C CA . LEU A 1 102 ? 9.002 3.469 -33.546 1.00 84.69 102 LEU A CA 1
ATOM 768 C C . LEU A 1 102 ? 9.399 2.295 -32.637 1.00 84.69 102 LEU A C 1
ATOM 770 O O . LEU A 1 102 ? 10.458 2.342 -32.011 1.00 84.69 102 LEU A O 1
ATOM 774 N N . LEU A 1 103 ? 8.614 1.212 -32.632 1.00 84.81 103 LEU A N 1
ATOM 775 C CA . LEU A 1 103 ? 8.940 -0.014 -31.896 1.00 84.81 103 LEU A CA 1
ATOM 776 C C . LEU A 1 103 ? 10.273 -0.614 -32.367 1.00 84.81 103 LEU A C 1
ATOM 778 O O . LEU A 1 103 ? 11.111 -0.994 -31.545 1.00 84.81 103 LEU A O 1
ATOM 782 N N . LYS A 1 104 ? 10.506 -0.654 -33.686 1.00 86.19 104 LYS A N 1
ATOM 783 C CA . LYS A 1 104 ? 11.776 -1.128 -34.257 1.00 86.19 104 LYS A CA 1
ATOM 784 C C . LYS A 1 104 ? 12.957 -0.275 -33.802 1.00 86.19 104 LYS A C 1
ATOM 786 O O . LYS A 1 104 ? 13.946 -0.845 -33.347 1.00 86.19 104 LYS A O 1
ATOM 791 N N . VAL A 1 105 ? 12.854 1.055 -33.869 1.00 89.31 105 VAL A N 1
ATOM 792 C CA . VAL A 1 105 ? 13.926 1.970 -33.426 1.00 89.31 105 VAL A CA 1
ATOM 793 C C . VAL A 1 105 ? 14.247 1.766 -31.945 1.00 89.31 105 VAL A C 1
ATOM 795 O O . VAL A 1 105 ? 15.412 1.578 -31.595 1.00 89.31 105 VAL A O 1
ATOM 798 N N . TYR A 1 106 ? 13.223 1.724 -31.090 1.00 83.38 106 TYR A N 1
ATOM 799 C CA . TYR A 1 106 ? 13.390 1.503 -29.654 1.00 83.38 106 TYR A CA 1
ATOM 800 C C . TYR A 1 106 ? 14.051 0.150 -29.351 1.00 83.38 106 TYR A C 1
ATOM 802 O O . TYR A 1 106 ? 15.019 0.080 -28.595 1.00 83.38 106 TYR A O 1
ATOM 810 N N . SER A 1 107 ? 13.595 -0.924 -30.006 1.00 83.19 107 SER A N 1
ATOM 811 C CA . SER A 1 107 ? 14.164 -2.264 -29.819 1.00 83.19 107 SER A CA 1
ATOM 812 C C . SER A 1 107 ? 15.631 -2.361 -30.259 1.00 83.19 107 SER A C 1
ATOM 814 O O . SER A 1 107 ? 16.423 -3.037 -29.603 1.00 83.19 107 SER A O 1
ATOM 816 N N . SER A 1 108 ? 16.011 -1.659 -31.330 1.00 87.31 108 SER A N 1
ATOM 817 C CA . SER A 1 108 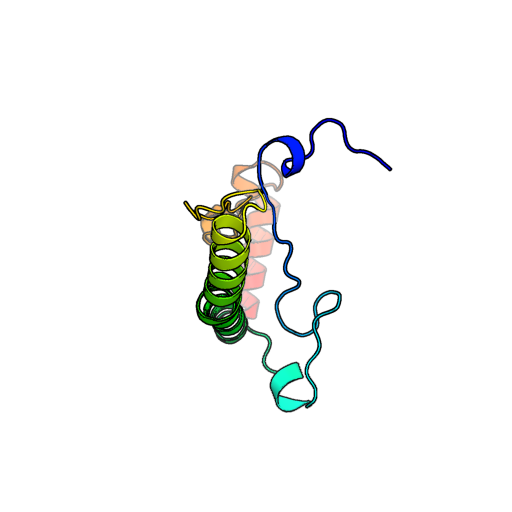? 17.398 -1.590 -31.800 1.00 87.31 108 SER A CA 1
ATOM 818 C C . SER A 1 108 ? 18.287 -0.819 -30.827 1.00 87.31 108 SER A C 1
ATOM 820 O O . SER A 1 108 ? 19.403 -1.255 -30.555 1.00 87.31 108 SER A O 1
ATOM 822 N N . PHE A 1 109 ? 17.786 0.284 -30.262 1.00 87.44 109 PHE A N 1
ATOM 823 C CA . PHE A 1 109 ? 18.509 1.079 -29.270 1.00 87.44 109 PHE A CA 1
ATOM 824 C C . PHE A 1 109 ? 18.787 0.287 -27.985 1.00 87.44 109 PHE A C 1
ATOM 826 O O . PHE A 1 109 ? 19.931 0.232 -27.544 1.00 87.44 109 PHE A O 1
ATOM 833 N N . ILE A 1 110 ? 17.778 -0.388 -27.422 1.00 81.00 110 ILE A N 1
ATOM 834 C CA . ILE A 1 110 ? 17.950 -1.210 -26.210 1.00 81.00 110 ILE A CA 1
ATOM 835 C C . ILE A 1 110 ? 18.943 -2.356 -26.452 1.00 81.00 110 ILE A C 1
ATOM 837 O O . ILE A 1 110 ? 19.806 -2.604 -25.615 1.00 81.00 110 ILE A O 1
ATOM 841 N N . ARG A 1 111 ? 18.867 -3.036 -27.608 1.00 82.94 111 ARG A N 1
ATOM 842 C CA . ARG A 1 111 ? 19.821 -4.108 -27.957 1.00 82.94 111 ARG A CA 1
ATOM 843 C C . ARG A 1 111 ? 21.259 -3.608 -28.057 1.00 82.94 111 ARG A C 1
ATOM 845 O O . ARG A 1 111 ? 22.157 -4.334 -27.661 1.00 82.94 111 ARG A O 1
ATOM 852 N N . TYR A 1 112 ? 21.458 -2.401 -28.581 1.00 82.94 112 TYR A N 1
ATOM 853 C CA . TYR A 1 112 ? 22.772 -1.770 -28.670 1.00 82.94 112 TYR A CA 1
ATOM 854 C C . TYR A 1 112 ? 23.297 -1.309 -27.301 1.00 82.94 112 TYR A C 1
ATOM 856 O O . TYR A 1 112 ? 24.478 -1.439 -27.019 1.00 82.94 112 TYR A O 1
ATOM 864 N N . ALA A 1 113 ? 22.431 -0.789 -26.427 1.00 75.19 113 ALA A N 1
ATOM 865 C CA . ALA A 1 113 ? 22.831 -0.327 -25.096 1.00 75.19 113 ALA A CA 1
ATOM 866 C C . ALA A 1 113 ? 23.173 -1.468 -24.115 1.00 75.19 113 ALA A C 1
ATOM 868 O O . ALA A 1 113 ? 23.804 -1.220 -23.093 1.00 75.19 113 ALA A O 1
ATOM 869 N N . MET A 1 114 ? 22.734 -2.698 -24.405 1.00 73.56 114 MET A N 1
ATOM 870 C CA . MET A 1 114 ? 22.943 -3.888 -23.566 1.00 73.56 114 MET A CA 1
ATOM 871 C C . MET A 1 114 ? 24.040 -4.834 -24.095 1.00 73.56 114 MET A C 1
ATOM 873 O O . MET A 1 114 ? 24.213 -5.919 -23.539 1.00 73.56 114 MET A O 1
ATOM 877 N N . SER A 1 115 ? 24.746 -4.456 -25.167 1.00 64.19 115 SER A N 1
ATOM 878 C CA . SER A 1 115 ? 25.911 -5.168 -25.722 1.00 64.19 115 SER A CA 1
ATOM 879 C C . SER A 1 115 ? 27.215 -4.503 -25.312 1.00 64.19 115 SER A C 1
ATOM 881 O O . SER A 1 115 ? 28.167 -5.241 -24.983 1.00 64.19 115 SER A O 1
#

InterPro domains:
  IPR001563 Peptidase S10, serine carboxypeptidase [PF00450] (3-51)
  IPR001563 Peptidase S10, serine carboxypeptidase [PF00450] (52-103)
  IPR001563 Peptidase S10, serine carboxypeptidase [PTHR11802] (3-104)
  IPR029058 Alpha/Beta hydrolase fold [G3DSA:3.40.50.1820] (1-112)
  IPR029058 Alpha/Beta hydrolase fold [SSF53474] (2-112)

Sequence (115 aa):
MYHQYSWTKFSSVIFVDIPVGTGFSFAKDSASADEVGDMSSSLQVYDFLTKTVPLVAHLISKGINAGKQPLLNLKGYPVGNPFTGEKVDMNPHGMGLISDGLLKVYSSFIRYAMS

Mean predicted aligned error: 11.52 Å